Protein AF-A0A194RL54-F1 (afdb_monomer_lite)

pLDDT: mean 71.37, std 20.78, range [31.72, 96.5]

Foldseek 3Di:
DVVVVLVVLVVLLVVLVVVLVVLVVVLVVLVVVLVVLVVVCVVCVVPDPDDPCPVVSVVVNVVSVVVSVVSVVVSVVSVVVSVVSVVVSVVSVVVVVVVVVPDDDDPDPPDPDPPPPPDDDDDDDDDDDDDDDDDDDDDDD

Structure (mmCIF, N/CA/C/O backbone):
data_AF-A0A194RL54-F1
#
_entry.id   AF-A0A194RL54-F1
#
loop_
_atom_site.group_PDB
_atom_site.id
_atom_site.type_symbol
_atom_site.label_atom_id
_atom_site.label_alt_id
_atom_site.label_comp_id
_atom_site.label_asym_id
_atom_site.label_entity_id
_atom_site.label_seq_id
_atom_site.pdbx_PDB_ins_code
_atom_site.Cartn_x
_atom_site.Cartn_y
_atom_site.Cartn_z
_atom_site.occupancy
_atom_site.B_iso_or_equiv
_atom_site.auth_seq_id
_atom_site.auth_comp_id
_atom_site.auth_asym_id
_atom_site.auth_atom_id
_atom_site.pdbx_PDB_model_num
ATOM 1 N N . MET A 1 1 ? -2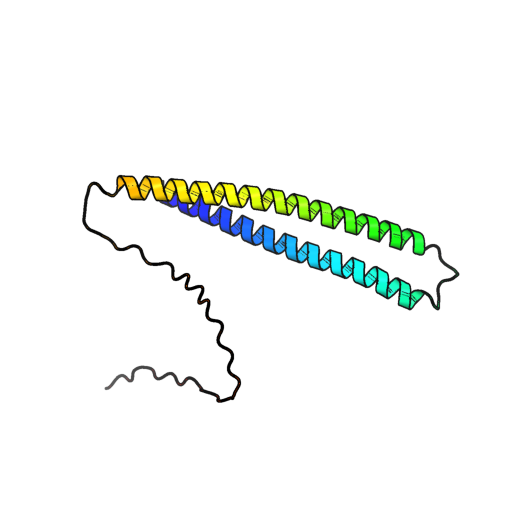3.279 6.653 22.881 1.00 61.22 1 MET A N 1
ATOM 2 C CA . MET A 1 1 ? -21.930 7.262 22.791 1.00 61.22 1 MET A CA 1
ATOM 3 C C . MET A 1 1 ? -20.816 6.211 22.744 1.00 61.22 1 MET A C 1
ATOM 5 O O . MET A 1 1 ? -20.161 6.121 21.719 1.00 61.22 1 MET A O 1
ATOM 9 N N . TYR A 1 2 ? -20.624 5.357 23.757 1.00 64.56 2 TYR A N 1
ATOM 10 C CA . TYR A 1 2 ? -19.477 4.421 23.804 1.00 64.56 2 TYR A CA 1
ATOM 11 C C . TYR A 1 2 ? -19.460 3.324 22.722 1.00 64.56 2 TYR A C 1
ATOM 13 O O . TYR A 1 2 ? -18.403 3.065 22.155 1.00 64.56 2 TYR A O 1
ATOM 21 N N . CYS A 1 3 ? -20.617 2.752 22.359 1.00 71.12 3 CYS A N 1
ATOM 22 C CA . CYS A 1 3 ? -20.711 1.812 21.229 1.00 71.12 3 CYS A CA 1
ATOM 23 C C . CYS A 1 3 ? -20.340 2.454 19.880 1.00 71.12 3 CYS A C 1
ATOM 25 O O . CYS A 1 3 ? -19.819 1.780 18.997 1.00 71.12 3 CYS A O 1
ATOM 27 N N . LEU A 1 4 ? -20.576 3.760 19.715 1.00 77.88 4 LEU A N 1
ATOM 28 C CA . LEU A 1 4 ? -20.187 4.485 18.500 1.00 77.88 4 LEU A CA 1
ATOM 29 C C . LEU A 1 4 ? -18.664 4.678 18.440 1.00 77.88 4 LEU A C 1
ATOM 31 O O . LEU A 1 4 ? -18.069 4.602 17.373 1.00 77.88 4 LEU A O 1
ATOM 35 N N . TYR A 1 5 ? -18.013 4.869 19.590 1.00 80.12 5 TYR A N 1
ATOM 36 C CA . TYR A 1 5 ? -16.562 5.042 19.655 1.00 80.12 5 TYR A CA 1
ATOM 37 C C . TYR A 1 5 ? -15.806 3.731 19.394 1.00 80.12 5 TYR A C 1
ATOM 39 O O . TYR A 1 5 ? -14.837 3.712 18.637 1.00 80.12 5 TYR A O 1
ATOM 47 N N . THR A 1 6 ? -16.270 2.610 19.955 1.00 80.94 6 THR A N 1
ATOM 48 C CA . THR A 1 6 ? -15.660 1.290 19.717 1.00 80.94 6 THR A CA 1
ATOM 49 C C . THR A 1 6 ? -15.832 0.821 18.274 1.00 80.94 6 THR A C 1
ATOM 51 O O . THR A 1 6 ? -14.879 0.311 17.684 1.00 80.94 6 THR A O 1
ATOM 54 N N . THR A 1 7 ? -17.006 1.042 17.678 1.00 85.69 7 THR A N 1
ATOM 55 C CA . THR A 1 7 ? -17.254 0.731 16.260 1.00 85.69 7 THR A CA 1
ATOM 56 C C . THR A 1 7 ? -16.409 1.599 15.328 1.00 85.69 7 THR A C 1
ATOM 58 O O . THR A 1 7 ? -15.836 1.073 14.371 1.00 85.69 7 THR A O 1
ATOM 61 N N . LEU A 1 8 ? -16.239 2.890 15.639 1.00 86.81 8 LEU A N 1
ATOM 62 C CA . LEU A 1 8 ? -15.358 3.788 14.889 1.00 86.81 8 LEU A CA 1
ATOM 63 C C . LEU A 1 8 ? -13.895 3.315 14.932 1.00 86.81 8 LEU A C 1
ATOM 65 O O . LEU A 1 8 ? -13.261 3.189 13.887 1.00 86.81 8 LEU A O 1
ATOM 69 N N . LEU A 1 9 ? -13.376 2.974 16.114 1.00 86.31 9 LEU A N 1
ATOM 70 C CA . LEU A 1 9 ? -12.014 2.447 16.284 1.00 86.31 9 LEU A CA 1
ATOM 71 C C . LEU A 1 9 ? -11.788 1.137 15.516 1.00 86.31 9 LEU A C 1
ATOM 73 O O . LEU A 1 9 ? -10.776 0.984 14.837 1.00 86.31 9 LEU A O 1
ATOM 77 N N . GLN A 1 10 ? -12.748 0.211 15.561 1.00 86.75 10 GLN A N 1
ATOM 78 C CA . GLN A 1 10 ? -12.679 -1.028 14.779 1.00 86.75 10 GLN A CA 1
ATOM 79 C C . GLN A 1 10 ? -12.752 -0.778 13.270 1.00 86.75 10 GLN A C 1
ATOM 81 O O . GLN A 1 10 ? -12.151 -1.513 12.487 1.00 86.75 10 GLN A O 1
ATOM 86 N N . SER A 1 11 ? -13.506 0.234 12.837 1.00 89.69 11 SER A N 1
ATOM 87 C CA . SER A 1 11 ? -13.548 0.621 11.426 1.00 89.69 11 SER A CA 1
ATOM 88 C C . SER A 1 11 ? -12.210 1.205 10.962 1.00 89.69 11 SER A C 1
ATOM 90 O O . SER A 1 11 ? -11.727 0.822 9.900 1.00 89.69 11 SER A O 1
ATOM 92 N N . ALA A 1 12 ? -11.569 2.034 11.794 1.00 88.50 12 ALA A N 1
ATOM 93 C CA . ALA A 1 12 ? -10.257 2.609 11.520 1.00 88.50 12 ALA A CA 1
ATOM 94 C C . ALA A 1 12 ? -9.163 1.533 11.444 1.00 88.50 12 ALA A C 1
ATOM 96 O O . ALA A 1 12 ? -8.335 1.577 10.540 1.00 88.50 12 ALA A O 1
ATOM 97 N N . LEU A 1 13 ? -9.201 0.531 12.331 1.00 89.06 13 LEU A N 1
ATOM 98 C CA . LEU A 1 13 ? -8.263 -0.595 12.294 1.00 89.06 13 LEU A CA 1
ATOM 99 C C . LEU A 1 13 ? -8.406 -1.407 10.997 1.00 89.06 13 LEU A C 1
ATOM 101 O O . LEU A 1 13 ? -7.430 -1.624 10.288 1.00 89.06 13 LEU A O 1
ATOM 105 N N . ARG A 1 14 ? -9.642 -1.757 10.615 1.00 91.81 14 ARG A N 1
ATOM 106 C CA . ARG A 1 14 ? -9.902 -2.459 9.346 1.00 91.81 14 ARG A CA 1
ATOM 107 C C . ARG A 1 14 ? -9.474 -1.653 8.120 1.00 91.81 14 ARG A C 1
ATOM 109 O O . ARG A 1 14 ? -9.039 -2.239 7.130 1.00 91.81 14 ARG A O 1
ATOM 116 N N . ALA A 1 15 ? -9.619 -0.329 8.169 1.00 91.38 15 ALA A N 1
ATOM 117 C CA . ALA A 1 15 ? -9.153 0.556 7.110 1.00 91.38 15 ALA A CA 1
ATOM 118 C C . ALA A 1 15 ? -7.619 0.557 7.014 1.00 91.38 15 ALA A C 1
ATOM 120 O O . ALA A 1 15 ? -7.098 0.435 5.908 1.00 91.38 15 ALA A O 1
ATOM 121 N N . ALA A 1 16 ? -6.912 0.615 8.148 1.00 87.44 16 ALA A N 1
ATOM 122 C CA . ALA A 1 16 ? -5.452 0.519 8.193 1.00 87.44 16 ALA A CA 1
ATOM 123 C C . ALA A 1 16 ? -4.949 -0.830 7.645 1.00 87.44 16 ALA A C 1
ATOM 125 O O . ALA A 1 16 ? -4.037 -0.857 6.821 1.00 87.44 16 ALA A O 1
ATOM 126 N N . ASP A 1 17 ? -5.607 -1.942 7.986 1.00 88.75 17 ASP A N 1
ATOM 127 C CA . ASP A 1 17 ? -5.271 -3.263 7.435 1.00 88.75 17 ASP A CA 1
ATOM 128 C C . ASP A 1 17 ? -5.479 -3.338 5.919 1.00 88.75 17 ASP A C 1
ATOM 130 O O . ASP A 1 17 ? -4.686 -3.934 5.185 1.00 88.75 17 ASP A O 1
ATOM 134 N N . ALA A 1 18 ? -6.579 -2.761 5.428 1.00 92.94 18 ALA A N 1
ATOM 135 C CA . ALA A 1 18 ? -6.869 -2.716 4.001 1.00 92.94 18 ALA A CA 1
ATOM 136 C C . ALA A 1 18 ? -5.845 -1.863 3.243 1.00 92.94 18 ALA A C 1
ATOM 138 O O . ALA A 1 18 ? -5.431 -2.241 2.148 1.00 92.94 18 ALA A O 1
ATOM 139 N N . ASP A 1 19 ? -5.422 -0.748 3.831 1.00 91.88 19 ASP A N 1
ATOM 140 C CA . ASP A 1 19 ? -4.370 0.106 3.290 1.00 91.88 19 ASP A CA 1
ATOM 141 C C . ASP A 1 19 ? -3.011 -0.613 3.267 1.00 91.88 19 ASP A C 1
ATOM 143 O O . ASP A 1 19 ? -2.339 -0.631 2.236 1.00 91.88 19 ASP A O 1
ATOM 147 N N . SER A 1 20 ? -2.658 -1.323 4.346 1.00 91.06 20 SER A N 1
ATOM 148 C CA . SER A 1 20 ? -1.439 -2.140 4.425 1.00 91.06 20 SER A CA 1
ATOM 149 C C . SER A 1 20 ? -1.391 -3.201 3.318 1.00 91.06 20 SER A C 1
ATOM 151 O O . SER A 1 20 ? -0.377 -3.330 2.627 1.00 91.06 20 SER A O 1
ATOM 153 N N . ARG A 1 21 ? -2.513 -3.891 3.051 1.00 94.44 21 ARG A N 1
ATOM 154 C CA . ARG A 1 21 ? -2.633 -4.828 1.916 1.00 94.44 21 ARG A CA 1
ATOM 155 C C . ARG A 1 21 ? -2.399 -4.143 0.567 1.00 94.44 21 ARG A C 1
ATOM 157 O O . ARG A 1 21 ? -1.571 -4.610 -0.207 1.00 94.44 21 ARG A O 1
ATOM 164 N N . ARG A 1 22 ? -3.044 -2.999 0.315 1.00 95.44 22 ARG A N 1
ATOM 165 C CA . ARG A 1 22 ? -2.871 -2.238 -0.940 1.00 95.44 22 ARG A CA 1
ATOM 166 C C . ARG A 1 22 ? -1.431 -1.774 -1.148 1.00 95.44 22 ARG A C 1
ATOM 168 O O . ARG A 1 22 ? -0.937 -1.785 -2.274 1.00 95.44 22 ARG A O 1
ATOM 175 N N . MET A 1 23 ? -0.753 -1.363 -0.078 1.00 95.31 23 MET A N 1
ATOM 176 C CA . MET A 1 23 ? 0.661 -0.999 -0.138 1.00 95.31 23 MET A CA 1
ATOM 177 C C . MET A 1 23 ? 1.538 -2.200 -0.498 1.00 95.31 23 MET A C 1
ATOM 179 O O . MET A 1 23 ? 2.441 -2.049 -1.319 1.00 95.31 23 MET A O 1
ATOM 183 N N . MET A 1 24 ? 1.259 -3.389 0.049 1.00 94.75 24 MET A N 1
ATOM 184 C CA . MET A 1 24 ? 1.975 -4.614 -0.329 1.00 94.75 24 MET A CA 1
ATOM 185 C C . MET A 1 24 ? 1.746 -4.995 -1.794 1.00 94.75 24 MET A C 1
ATOM 187 O O . MET A 1 24 ? 2.718 -5.274 -2.492 1.00 94.75 24 MET A O 1
ATOM 191 N N . ASP A 1 25 ? 0.508 -4.922 -2.287 1.00 96.19 25 ASP A N 1
ATOM 192 C CA . ASP A 1 25 ? 0.202 -5.196 -3.699 1.00 96.19 25 ASP A CA 1
ATOM 193 C C . ASP A 1 25 ? 0.954 -4.234 -4.631 1.00 96.19 25 ASP A C 1
ATOM 195 O O . ASP A 1 25 ? 1.503 -4.628 -5.663 1.00 96.19 25 ASP A O 1
ATOM 199 N N . ARG A 1 26 ? 1.037 -2.954 -4.243 1.00 95.81 26 ARG A N 1
ATOM 200 C CA . ARG A 1 26 ? 1.798 -1.946 -4.988 1.00 95.81 26 ARG A CA 1
ATOM 201 C C . ARG A 1 26 ? 3.300 -2.230 -4.970 1.00 95.81 26 ARG A C 1
ATOM 203 O O . ARG A 1 26 ? 3.938 -2.068 -6.006 1.00 95.81 26 ARG A O 1
ATOM 210 N N . ILE A 1 27 ? 3.858 -2.658 -3.835 1.00 94.88 27 ILE A N 1
ATOM 211 C CA . ILE A 1 27 ? 5.265 -3.080 -3.748 1.00 94.88 27 ILE A CA 1
ATOM 212 C C . ILE A 1 27 ? 5.515 -4.259 -4.692 1.00 94.88 27 ILE A C 1
ATOM 214 O O . ILE A 1 27 ? 6.431 -4.177 -5.504 1.00 94.88 27 ILE A O 1
ATOM 218 N N . ALA A 1 28 ? 4.678 -5.301 -4.644 1.00 95.12 28 ALA A N 1
ATOM 219 C CA . ALA A 1 28 ? 4.828 -6.485 -5.490 1.00 95.12 28 ALA A CA 1
ATOM 220 C C . ALA A 1 28 ? 4.807 -6.131 -6.985 1.00 95.12 28 ALA A C 1
ATOM 222 O O . ALA A 1 28 ? 5.623 -6.629 -7.757 1.00 95.12 28 ALA A O 1
ATOM 223 N N . LYS A 1 29 ? 3.924 -5.209 -7.388 1.00 95.88 29 LYS A N 1
ATOM 224 C CA . LYS A 1 29 ? 3.878 -4.711 -8.765 1.00 95.88 29 LYS A CA 1
ATOM 225 C C . LYS A 1 29 ? 5.173 -3.995 -9.171 1.00 95.88 29 LYS A C 1
ATOM 227 O O . LYS A 1 29 ? 5.727 -4.301 -10.218 1.00 95.88 29 LYS A O 1
ATOM 232 N N . LEU A 1 30 ? 5.676 -3.077 -8.344 1.00 92.69 30 LEU A N 1
ATOM 233 C CA . LEU A 1 30 ? 6.914 -2.340 -8.639 1.00 92.69 30 LEU A CA 1
ATOM 234 C C . LEU A 1 30 ? 8.151 -3.258 -8.649 1.00 92.69 30 LEU A C 1
ATOM 236 O O . LEU A 1 30 ? 9.100 -3.026 -9.399 1.00 92.69 30 LEU A O 1
ATOM 240 N N . GLU A 1 31 ? 8.154 -4.303 -7.820 1.00 92.31 31 GLU A N 1
ATOM 241 C CA . GLU A 1 31 ? 9.194 -5.335 -7.822 1.00 92.31 31 GLU A CA 1
ATOM 242 C C . GLU A 1 31 ? 9.161 -6.175 -9.109 1.00 92.31 31 GLU A C 1
ATOM 244 O O . GLU A 1 31 ? 10.225 -6.475 -9.663 1.00 92.31 31 GLU A O 1
ATOM 249 N N . GLU A 1 32 ? 7.969 -6.489 -9.627 1.00 92.94 32 GLU A N 1
ATOM 250 C CA . GLU A 1 32 ? 7.794 -7.151 -10.923 1.00 92.94 32 GLU A CA 1
ATOM 251 C C . GLU A 1 32 ? 8.218 -6.249 -12.090 1.00 92.94 32 GLU A C 1
ATOM 253 O O . GLU A 1 32 ? 8.973 -6.694 -12.952 1.00 92.94 32 GLU A O 1
ATOM 258 N N . ASP A 1 33 ? 7.855 -4.963 -12.077 1.00 89.19 33 ASP A N 1
ATOM 259 C CA . ASP A 1 33 ? 8.302 -3.991 -13.086 1.00 89.19 33 ASP A CA 1
ATOM 260 C C . ASP A 1 33 ? 9.847 -3.918 -13.133 1.00 89.19 33 ASP A C 1
ATOM 262 O O . ASP A 1 33 ? 10.458 -3.941 -14.205 1.00 89.19 33 ASP A O 1
ATOM 266 N N . MET A 1 34 ? 10.521 -3.954 -11.974 1.00 88.12 34 MET A N 1
ATOM 267 C CA . MET A 1 34 ? 11.989 -4.053 -11.903 1.00 88.12 34 MET A CA 1
ATOM 268 C C . MET A 1 34 ? 12.558 -5.385 -12.413 1.00 88.12 34 MET A C 1
ATOM 270 O O . MET A 1 34 ? 13.722 -5.450 -12.830 1.00 88.12 34 MET A O 1
ATOM 274 N N . ARG A 1 35 ? 11.802 -6.481 -12.321 1.00 87.62 35 ARG A N 1
ATOM 275 C CA . ARG A 1 35 ? 12.196 -7.771 -12.899 1.00 87.62 35 ARG A CA 1
ATOM 276 C C . ARG A 1 35 ? 12.088 -7.713 -14.420 1.00 87.62 35 ARG A C 1
ATOM 278 O O . ARG A 1 35 ? 13.031 -8.121 -15.092 1.00 87.62 35 ARG A O 1
ATOM 285 N N . LEU A 1 36 ? 11.003 -7.148 -14.943 1.00 85.50 36 LEU A N 1
ATOM 286 C CA . LEU A 1 36 ? 10.772 -6.977 -16.377 1.00 85.50 36 LEU A CA 1
ATOM 287 C C . LEU A 1 36 ? 11.819 -6.073 -17.027 1.00 85.50 36 LEU A C 1
ATOM 289 O O . LEU A 1 36 ? 12.300 -6.404 -18.104 1.00 85.50 36 LEU A O 1
ATOM 293 N N . LEU A 1 37 ? 12.257 -5.002 -16.357 1.00 82.31 37 LEU A N 1
ATOM 294 C CA . LEU A 1 37 ? 13.353 -4.166 -16.863 1.0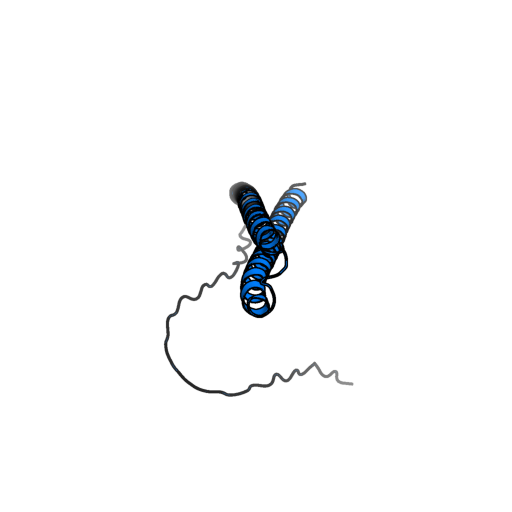0 82.31 37 LEU A CA 1
ATOM 295 C C . LEU A 1 37 ? 14.648 -4.965 -17.099 1.00 82.31 37 LEU A C 1
ATOM 297 O O . LEU A 1 37 ? 15.319 -4.738 -18.100 1.00 82.31 37 LEU A O 1
ATOM 301 N N . ARG A 1 38 ? 14.966 -5.945 -16.239 1.00 76.75 38 ARG A N 1
ATOM 302 C CA . ARG A 1 38 ? 16.129 -6.842 -16.417 1.00 76.75 38 ARG A CA 1
ATOM 303 C C . ARG A 1 38 ? 15.932 -7.865 -17.539 1.00 76.75 38 ARG A C 1
ATOM 305 O O . ARG A 1 38 ? 16.879 -8.194 -18.248 1.00 76.75 38 ARG A O 1
ATOM 312 N N . VAL A 1 39 ? 14.716 -8.393 -17.685 1.00 68.44 39 VAL A N 1
ATOM 313 C CA . VAL A 1 39 ? 14.386 -9.349 -18.758 1.00 68.44 39 VAL A CA 1
ATOM 314 C C . VAL A 1 39 ? 14.446 -8.650 -20.116 1.00 68.44 39 VAL A C 1
ATOM 316 O O . VAL A 1 39 ? 15.131 -9.122 -21.016 1.00 68.44 39 VAL A O 1
ATOM 319 N N . ASN A 1 40 ? 13.852 -7.461 -20.223 1.00 65.38 40 ASN A N 1
ATOM 320 C CA . ASN A 1 40 ? 13.880 -6.657 -21.440 1.00 65.38 40 ASN A CA 1
ATOM 321 C C . ASN A 1 40 ? 15.309 -6.219 -21.801 1.00 65.38 40 ASN A C 1
ATOM 323 O O . ASN A 1 40 ? 15.649 -6.178 -22.978 1.00 65.38 40 ASN A O 1
ATOM 327 N N . GLU A 1 41 ? 16.182 -5.938 -20.827 1.00 61.56 41 GLU A N 1
ATOM 328 C CA . GLU A 1 41 ? 17.612 -5.690 -21.082 1.00 61.56 41 GLU A CA 1
ATOM 329 C C . GLU A 1 41 ? 18.284 -6.886 -21.780 1.00 61.56 41 GLU A C 1
ATOM 331 O O . GLU A 1 41 ? 19.063 -6.699 -22.714 1.00 61.56 41 GLU A O 1
ATOM 336 N N . SER A 1 42 ? 17.908 -8.109 -21.394 1.00 57.38 42 SER A N 1
ATOM 337 C CA . SER A 1 42 ? 18.431 -9.351 -21.974 1.00 57.38 42 SER A CA 1
ATOM 338 C C . SER A 1 42 ? 17.894 -9.585 -23.392 1.00 57.38 42 SER A C 1
ATOM 340 O O . SER A 1 42 ? 18.683 -9.831 -24.300 1.00 57.38 42 SER A O 1
ATOM 342 N N . ASP A 1 43 ? 16.590 -9.405 -23.621 1.00 56.22 43 ASP A N 1
ATOM 343 C CA . ASP A 1 43 ? 15.960 -9.623 -24.936 1.00 56.22 43 ASP A CA 1
ATOM 344 C C . ASP A 1 43 ? 16.333 -8.548 -25.971 1.00 56.22 43 ASP A C 1
ATOM 346 O O . ASP A 1 43 ? 16.331 -8.797 -27.176 1.00 56.22 43 ASP A O 1
ATOM 350 N N . THR A 1 44 ? 16.685 -7.337 -25.522 1.00 54.16 44 THR A N 1
ATOM 351 C CA . THR A 1 44 ? 17.066 -6.247 -26.433 1.00 54.16 44 THR A CA 1
ATOM 352 C C . THR A 1 44 ? 18.573 -6.162 -26.698 1.00 54.16 44 THR A C 1
ATOM 354 O O . THR A 1 44 ? 18.993 -5.403 -27.576 1.00 54.16 44 THR A O 1
ATOM 357 N N . SER A 1 45 ? 19.385 -6.946 -25.981 1.00 51.62 45 SER A N 1
ATOM 358 C CA . SER A 1 45 ? 20.850 -6.941 -26.091 1.00 51.62 45 SER A CA 1
ATOM 359 C C . SER A 1 45 ? 21.378 -7.453 -27.439 1.00 51.62 45 SER A C 1
ATOM 361 O O . SER A 1 45 ? 22.437 -7.005 -27.874 1.00 51.62 45 SER A O 1
ATOM 363 N N . GLU A 1 46 ? 20.613 -8.272 -28.173 1.00 51.56 46 GLU A N 1
ATOM 364 C CA . GLU A 1 46 ? 20.990 -8.701 -29.531 1.00 51.56 46 GLU A CA 1
ATOM 365 C C . GLU A 1 46 ? 20.746 -7.625 -30.613 1.00 51.56 46 GLU A C 1
ATOM 367 O O . GLU A 1 46 ? 21.355 -7.683 -31.677 1.00 51.56 46 GLU A O 1
ATOM 372 N N . ASN A 1 47 ? 19.933 -6.590 -30.341 1.00 51.25 47 ASN A N 1
ATOM 373 C CA . ASN A 1 47 ? 19.482 -5.617 -31.355 1.00 51.25 47 ASN A CA 1
ATOM 374 C C . ASN A 1 47 ? 19.836 -4.136 -31.071 1.00 51.25 47 ASN A C 1
ATOM 376 O O . ASN A 1 47 ? 19.421 -3.260 -31.831 1.00 51.25 47 ASN A O 1
ATOM 380 N N . ARG A 1 48 ? 20.566 -3.800 -29.993 1.00 49.34 48 ARG A N 1
ATOM 381 C CA . ARG A 1 48 ? 20.700 -2.402 -29.507 1.00 49.34 48 ARG A CA 1
ATOM 382 C C . ARG A 1 48 ? 22.119 -1.926 -29.178 1.00 49.34 48 ARG A C 1
ATOM 384 O O . ARG A 1 48 ? 22.334 -1.255 -28.175 1.00 49.34 48 ARG A O 1
ATOM 391 N N . ILE A 1 49 ? 23.087 -2.115 -30.069 1.00 51.47 49 ILE A N 1
ATOM 392 C CA . ILE A 1 49 ? 24.335 -1.323 -29.967 1.00 51.47 49 ILE A CA 1
ATOM 393 C C . ILE A 1 49 ? 24.087 0.161 -30.362 1.00 51.47 49 ILE A C 1
ATOM 395 O O . ILE A 1 49 ? 24.968 1.002 -30.237 1.00 51.47 49 ILE A O 1
ATOM 399 N N . THR A 1 50 ? 22.876 0.535 -30.806 1.00 50.16 50 THR A N 1
ATOM 400 C CA . THR A 1 50 ? 22.647 1.808 -31.522 1.00 50.16 50 THR A CA 1
ATOM 401 C C . THR A 1 50 ? 21.744 2.847 -30.844 1.00 50.16 50 THR A C 1
ATOM 403 O O . THR A 1 50 ? 21.479 3.862 -31.474 1.00 50.16 50 THR A O 1
ATOM 406 N N . ASN A 1 51 ? 21.252 2.681 -29.610 1.00 46.62 51 ASN A N 1
ATOM 407 C CA . ASN A 1 51 ? 20.365 3.707 -29.029 1.00 46.62 51 ASN A CA 1
ATOM 408 C C . ASN A 1 51 ? 20.579 3.918 -27.528 1.00 46.62 51 ASN A C 1
ATOM 410 O O . ASN A 1 51 ? 20.626 2.948 -26.777 1.00 46.62 51 ASN A O 1
ATOM 414 N N . GLY A 1 52 ? 20.649 5.188 -27.103 1.00 53.53 52 GLY A N 1
ATOM 415 C CA . GLY A 1 52 ? 20.864 5.685 -25.730 1.00 53.53 52 GLY A CA 1
ATOM 416 C C . GLY A 1 52 ? 19.756 5.359 -24.717 1.00 53.53 52 GLY A C 1
ATOM 417 O O . GLY A 1 52 ? 19.339 6.211 -23.947 1.00 53.53 52 GLY A O 1
ATOM 418 N N . ASN A 1 53 ? 19.266 4.120 -24.726 1.00 58.00 53 ASN A N 1
ATOM 419 C CA . ASN A 1 53 ? 18.174 3.605 -23.903 1.00 58.00 53 ASN A CA 1
ATOM 420 C C . ASN A 1 53 ? 18.672 2.920 -22.611 1.00 58.00 53 ASN A C 1
ATOM 422 O O . ASN A 1 53 ? 17.862 2.497 -21.791 1.00 58.00 53 ASN A O 1
ATOM 426 N N . ILE A 1 54 ? 19.988 2.748 -22.447 1.00 61.16 54 ILE A N 1
ATOM 427 C CA . ILE A 1 54 ? 20.590 2.080 -21.279 1.00 61.16 54 ILE A CA 1
ATOM 428 C C . ILE A 1 54 ? 20.539 2.996 -20.048 1.00 61.16 54 ILE A C 1
ATOM 430 O O . ILE A 1 54 ? 20.125 2.559 -18.976 1.00 61.16 54 ILE A O 1
ATOM 434 N N . GLU A 1 55 ? 20.869 4.281 -20.213 1.00 60.62 55 GLU A N 1
ATOM 435 C CA . GLU A 1 55 ? 20.804 5.272 -19.126 1.00 60.62 55 GLU A CA 1
ATOM 436 C C . GLU A 1 55 ? 19.365 5.488 -18.625 1.00 60.62 55 GLU A C 1
ATOM 438 O O . GLU A 1 55 ? 19.140 5.692 -17.430 1.00 60.62 55 GLU A O 1
ATOM 443 N N . ASP A 1 56 ? 18.378 5.369 -19.517 1.00 77.12 56 ASP A N 1
ATOM 444 C CA . ASP A 1 56 ? 16.953 5.469 -19.183 1.00 77.12 56 ASP A CA 1
ATOM 445 C C . ASP A 1 56 ? 16.487 4.291 -18.308 1.00 77.12 56 ASP A C 1
ATOM 447 O O . ASP A 1 56 ? 15.828 4.482 -17.285 1.00 77.12 56 ASP A O 1
ATOM 451 N N . ALA A 1 57 ? 16.924 3.067 -18.625 1.00 79.25 57 ALA A N 1
ATOM 452 C CA . ALA A 1 57 ? 16.592 1.878 -17.841 1.00 79.25 57 ALA A CA 1
ATOM 453 C C . ALA A 1 57 ? 17.215 1.905 -16.433 1.00 79.25 57 ALA A C 1
ATOM 455 O O . ALA A 1 57 ? 16.567 1.516 -15.456 1.00 79.25 57 ALA A O 1
ATOM 456 N N . GLU A 1 58 ? 18.456 2.381 -16.297 1.00 82.56 58 GLU A N 1
ATOM 457 C CA . GLU A 1 58 ? 19.110 2.514 -14.991 1.00 82.56 58 GLU A CA 1
ATOM 458 C C . GLU A 1 58 ? 18.471 3.623 -14.141 1.00 82.56 58 GLU A C 1
ATOM 460 O O . GLU A 1 58 ? 18.231 3.431 -12.942 1.00 82.56 58 GLU A O 1
ATOM 465 N N . THR A 1 59 ? 18.120 4.746 -14.772 1.00 87.56 59 THR A N 1
ATOM 466 C CA . THR A 1 59 ? 17.401 5.853 -14.128 1.00 87.56 59 THR A CA 1
ATOM 467 C C . THR A 1 59 ? 16.027 5.403 -13.637 1.00 87.56 59 THR A C 1
ATOM 469 O O . THR A 1 59 ? 15.674 5.642 -12.476 1.00 87.56 59 THR A O 1
ATOM 472 N N . GLU A 1 60 ? 15.277 4.677 -14.466 1.00 87.50 60 GLU A N 1
ATOM 473 C CA . GLU A 1 60 ? 13.975 4.130 -14.089 1.00 87.50 60 GLU A CA 1
ATOM 474 C C . GLU A 1 60 ? 14.107 3.082 -12.975 1.00 87.50 60 GLU A C 1
ATOM 476 O O . GLU A 1 60 ? 13.353 3.105 -12.000 1.00 87.50 60 GLU A O 1
ATOM 481 N N . ARG A 1 61 ? 15.136 2.224 -13.017 1.00 88.19 61 ARG A N 1
ATOM 482 C CA . ARG A 1 61 ? 15.420 1.275 -11.929 1.00 88.19 61 ARG A CA 1
ATOM 483 C C . ARG A 1 61 ? 15.696 1.994 -10.609 1.00 88.19 61 ARG A C 1
ATOM 485 O O . ARG A 1 61 ? 15.237 1.550 -9.553 1.00 88.19 61 ARG A O 1
ATOM 492 N N . LEU A 1 62 ? 16.449 3.094 -10.637 1.00 90.38 62 LEU A N 1
ATOM 493 C CA . LEU A 1 62 ? 16.714 3.904 -9.448 1.00 90.38 62 LEU A CA 1
ATOM 494 C C . LEU A 1 62 ? 15.428 4.565 -8.927 1.00 90.38 62 LEU A C 1
ATOM 496 O O . LEU A 1 62 ? 15.188 4.566 -7.714 1.00 90.38 62 LEU A O 1
ATOM 500 N N . ARG A 1 63 ? 14.576 5.068 -9.828 1.00 93.69 63 ARG A N 1
ATOM 501 C CA . ARG A 1 63 ? 13.266 5.644 -9.494 1.00 93.69 63 ARG A CA 1
ATOM 502 C C . ARG A 1 63 ? 12.358 4.616 -8.814 1.00 93.69 63 ARG A C 1
ATOM 504 O O . ARG A 1 63 ? 11.828 4.905 -7.740 1.00 93.69 63 ARG A O 1
ATOM 511 N N . LEU A 1 64 ? 12.244 3.411 -9.377 1.00 92.38 64 LEU A N 1
ATOM 512 C CA . LEU A 1 64 ? 11.439 2.315 -8.827 1.00 92.38 64 LEU A CA 1
ATOM 513 C C . LEU A 1 64 ? 11.930 1.882 -7.440 1.00 92.38 64 LEU A C 1
ATOM 515 O O . LEU A 1 64 ? 11.123 1.724 -6.524 1.00 92.38 64 LEU A O 1
ATOM 519 N N . ARG A 1 65 ? 13.251 1.780 -7.229 1.00 94.12 65 ARG A N 1
ATOM 520 C CA . ARG A 1 65 ? 13.825 1.504 -5.896 1.00 94.12 65 ARG A CA 1
ATOM 521 C C . ARG A 1 65 ? 13.432 2.558 -4.866 1.00 94.12 65 ARG A C 1
ATOM 523 O O . ARG A 1 65 ? 13.060 2.212 -3.746 1.00 94.12 65 ARG A O 1
ATOM 530 N N . LYS A 1 66 ? 13.507 3.838 -5.240 1.00 95.75 66 LYS A N 1
ATOM 531 C CA . LYS A 1 66 ? 13.112 4.948 -4.365 1.00 95.75 66 LYS A CA 1
ATOM 532 C C . LYS A 1 66 ? 11.618 4.900 -4.042 1.00 95.75 66 LYS A C 1
ATOM 534 O O . LYS A 1 66 ? 11.232 5.157 -2.906 1.00 95.75 66 LYS A O 1
ATOM 539 N N . GLU A 1 67 ? 10.781 4.565 -5.020 1.00 93.88 67 GLU A N 1
ATOM 540 C CA . GLU A 1 67 ? 9.338 4.438 -4.822 1.00 93.88 67 GLU A CA 1
ATOM 541 C C . GLU A 1 67 ? 8.986 3.285 -3.871 1.00 93.88 67 GLU A C 1
ATOM 543 O O . GLU A 1 67 ? 8.227 3.497 -2.925 1.00 93.88 67 GLU A O 1
ATOM 548 N N . ILE A 1 68 ? 9.599 2.108 -4.047 1.00 95.19 68 ILE A N 1
ATOM 549 C CA . ILE A 1 68 ? 9.438 0.965 -3.134 1.00 95.19 68 ILE A CA 1
ATOM 550 C C . ILE A 1 68 ? 9.828 1.356 -1.705 1.00 95.19 68 ILE A C 1
ATOM 552 O O . ILE A 1 68 ? 9.081 1.085 -0.767 1.00 95.19 68 ILE A O 1
ATOM 556 N N . GLU A 1 69 ? 10.968 2.027 -1.528 1.00 96.50 69 GLU A N 1
ATOM 557 C CA . GLU A 1 69 ? 11.431 2.460 -0.207 1.00 96.50 69 GLU A CA 1
ATOM 558 C C . GLU A 1 69 ? 10.460 3.451 0.451 1.00 96.50 69 GLU A C 1
ATOM 560 O O . GLU A 1 69 ? 10.142 3.335 1.635 1.00 96.50 69 GLU A O 1
ATOM 565 N N . ASN A 1 70 ? 9.922 4.396 -0.320 1.00 96.44 70 ASN A N 1
ATOM 566 C CA . ASN A 1 70 ? 8.922 5.333 0.184 1.00 96.44 70 ASN A CA 1
ATOM 567 C C . ASN A 1 70 ? 7.639 4.617 0.624 1.00 96.44 70 ASN A C 1
ATOM 569 O O . ASN A 1 70 ? 7.093 4.943 1.679 1.00 96.44 70 ASN A O 1
ATOM 573 N N . ILE A 1 71 ? 7.172 3.628 -0.144 1.00 94.50 71 ILE A N 1
ATOM 574 C CA . ILE A 1 71 ? 5.984 2.846 0.221 1.00 94.50 71 ILE A CA 1
ATOM 575 C C . ILE A 1 71 ? 6.268 1.987 1.457 1.00 94.50 71 ILE A C 1
ATOM 577 O O . ILE A 1 71 ? 5.414 1.897 2.332 1.00 94.50 71 ILE A O 1
ATOM 581 N N . ARG A 1 72 ? 7.471 1.414 1.596 1.00 95.44 72 ARG A N 1
ATOM 582 C CA . ARG A 1 72 ? 7.869 0.670 2.804 1.00 95.44 72 ARG A CA 1
ATOM 583 C C . ARG A 1 72 ? 7.852 1.552 4.051 1.00 95.44 72 ARG A C 1
ATOM 585 O O . ARG A 1 72 ? 7.303 1.140 5.069 1.00 95.44 72 ARG A O 1
ATOM 592 N N . LYS A 1 73 ? 8.364 2.783 3.960 1.00 95.88 73 LYS A N 1
ATOM 593 C CA . LYS A 1 73 ? 8.291 3.765 5.056 1.00 95.88 73 LYS A CA 1
ATOM 594 C C . LYS A 1 73 ? 6.853 4.157 5.389 1.00 95.88 73 LYS A C 1
ATOM 596 O O . LYS A 1 73 ? 6.490 4.210 6.562 1.00 95.88 73 LYS A O 1
ATOM 601 N N . ALA A 1 74 ? 6.025 4.397 4.372 1.00 93.25 74 ALA A N 1
ATOM 602 C CA . ALA A 1 74 ? 4.607 4.694 4.565 1.00 93.25 74 ALA A CA 1
ATOM 603 C C . ALA A 1 74 ? 3.872 3.522 5.236 1.00 93.25 74 ALA A C 1
ATOM 605 O O . ALA A 1 74 ? 3.121 3.733 6.186 1.00 93.25 74 ALA A O 1
ATOM 606 N N . LYS A 1 75 ? 4.161 2.285 4.814 1.00 93.88 75 LYS A N 1
ATOM 607 C CA . LYS A 1 75 ? 3.622 1.069 5.425 1.00 93.88 75 LYS A CA 1
ATOM 608 C C . LYS A 1 75 ? 4.034 0.950 6.887 1.00 93.88 75 LYS A C 1
ATOM 610 O O . LYS A 1 75 ? 3.167 0.748 7.725 1.00 93.88 75 LYS A O 1
ATOM 615 N N . GLN A 1 76 ? 5.316 1.129 7.204 1.00 94.25 76 GLN A N 1
ATOM 616 C CA . GLN A 1 76 ? 5.795 1.097 8.587 1.00 94.25 76 GLN A CA 1
ATOM 617 C C . GLN A 1 76 ? 5.050 2.117 9.459 1.00 94.25 76 GLN A C 1
ATOM 619 O O . GLN A 1 76 ? 4.578 1.777 10.541 1.00 94.25 76 GLN A O 1
ATOM 624 N N . SER A 1 77 ? 4.891 3.351 8.973 1.00 92.94 77 SER A N 1
ATOM 625 C CA . SER A 1 77 ? 4.117 4.370 9.684 1.00 92.94 77 SER A CA 1
ATOM 626 C C . SER A 1 77 ? 2.653 3.952 9.864 1.00 92.94 77 SER A C 1
ATOM 628 O O . SER A 1 77 ? 2.111 4.108 10.955 1.00 92.94 77 SER A O 1
ATOM 630 N N . SER A 1 78 ? 2.017 3.375 8.843 1.00 91.44 78 SER A N 1
ATOM 631 C CA . SER A 1 78 ? 0.642 2.866 8.936 1.00 91.44 78 SER A CA 1
ATOM 632 C C . SER A 1 78 ? 0.513 1.731 9.963 1.00 91.44 78 SER A C 1
ATOM 634 O O . SER A 1 78 ? -0.382 1.764 10.809 1.00 91.44 78 SER A O 1
ATOM 636 N N . ASP A 1 79 ? 1.462 0.791 9.988 1.00 91.69 79 ASP A N 1
ATOM 637 C CA . ASP A 1 79 ? 1.495 -0.317 10.950 1.00 91.69 79 ASP A CA 1
ATOM 638 C C . ASP A 1 79 ? 1.677 0.197 12.400 1.00 91.69 79 ASP A C 1
ATOM 640 O O . ASP A 1 79 ? 1.019 -0.277 13.329 1.00 91.69 79 ASP A O 1
ATOM 644 N N . GLU A 1 80 ? 2.502 1.229 12.621 1.00 93.31 80 GLU A N 1
ATOM 645 C CA . GLU A 1 80 ? 2.629 1.885 13.933 1.00 93.31 80 GLU A CA 1
ATOM 646 C C . GLU A 1 80 ? 1.319 2.546 14.387 1.00 93.31 80 GLU A C 1
ATOM 648 O O . GLU A 1 80 ? 0.993 2.563 15.581 1.00 93.31 80 GLU A O 1
ATOM 653 N N . HIS A 1 81 ? 0.565 3.116 13.446 1.00 91.81 81 HIS A N 1
ATOM 654 C CA . HIS A 1 81 ? -0.738 3.714 13.723 1.00 91.81 81 HIS A CA 1
ATOM 655 C C . HIS A 1 81 ? -1.776 2.635 14.048 1.00 91.81 81 HIS A C 1
ATOM 657 O O . HIS A 1 81 ? -2.513 2.789 15.026 1.00 91.81 81 HIS A O 1
ATOM 663 N N . ALA A 1 82 ? -1.787 1.526 13.305 1.00 91.00 82 ALA A N 1
ATOM 664 C CA . ALA A 1 82 ? -2.630 0.367 13.586 1.00 91.00 82 ALA A CA 1
ATOM 665 C C . ALA A 1 82 ? -2.368 -0.181 14.999 1.00 91.00 82 ALA A C 1
ATOM 667 O O . ALA A 1 82 ? -3.300 -0.297 15.794 1.00 91.00 82 ALA A O 1
ATOM 668 N N . LEU A 1 83 ? -1.099 -0.366 15.382 1.00 92.25 83 LEU A N 1
ATOM 669 C CA . LEU A 1 83 ? -0.723 -0.837 16.720 1.00 92.25 83 LEU A CA 1
ATOM 670 C C . LEU A 1 83 ? -1.220 0.095 17.842 1.00 92.25 83 LEU A C 1
ATOM 672 O O . LEU A 1 83 ? -1.643 -0.356 18.911 1.00 92.25 83 LEU A O 1
ATOM 676 N N . LYS A 1 84 ? -1.183 1.417 17.629 1.00 93.50 84 LYS A N 1
ATOM 677 C CA . LYS A 1 84 ? -1.741 2.388 18.588 1.00 93.50 84 LYS A CA 1
ATOM 678 C C . LYS A 1 84 ? -3.257 2.229 18.718 1.00 93.50 84 LYS A C 1
ATOM 680 O O . LYS A 1 84 ? -3.768 2.255 19.839 1.00 93.50 84 LYS A O 1
ATOM 685 N N . LEU A 1 85 ? -3.966 2.041 17.604 1.00 90.50 85 LEU A N 1
ATOM 686 C CA . LEU A 1 85 ? -5.412 1.806 17.602 1.00 90.50 85 LEU A CA 1
ATOM 687 C C . LEU A 1 85 ? -5.769 0.501 18.324 1.00 90.50 85 LEU A C 1
ATOM 689 O O . LEU A 1 85 ? -6.676 0.503 19.154 1.00 90.50 85 LEU A O 1
ATOM 693 N N . GLU A 1 86 ? -5.025 -0.581 18.094 1.00 89.69 86 GLU A N 1
ATOM 694 C CA . GLU A 1 86 ? -5.212 -1.856 18.799 1.00 89.69 86 GLU A CA 1
ATOM 695 C C . GLU A 1 86 ? -5.067 -1.702 20.314 1.00 89.69 86 GLU A C 1
ATOM 697 O O . GLU A 1 86 ? -5.928 -2.143 21.078 1.00 89.69 86 GLU A O 1
ATOM 702 N N . ARG A 1 87 ? -4.017 -1.006 20.769 1.00 91.38 87 ARG A N 1
ATOM 703 C CA . ARG A 1 87 ? -3.819 -0.725 22.200 1.00 91.38 87 ARG A CA 1
ATOM 704 C C . ARG A 1 87 ? -4.994 0.048 22.792 1.00 91.38 87 ARG A C 1
ATOM 706 O O . ARG A 1 87 ? -5.425 -0.275 23.897 1.00 91.38 87 ARG A O 1
ATOM 713 N N . LEU A 1 88 ? -5.532 1.035 22.074 1.00 89.75 88 LEU A N 1
ATOM 714 C CA . LEU A 1 88 ? -6.709 1.789 22.517 1.00 89.75 88 LEU A CA 1
ATOM 715 C C . LEU A 1 88 ? -7.955 0.901 22.608 1.00 89.75 88 LEU A C 1
ATOM 717 O O . LEU A 1 88 ? -8.685 0.981 23.596 1.00 89.75 88 LEU A O 1
ATOM 721 N N . VAL A 1 89 ? -8.178 0.021 21.628 1.00 86.31 89 VAL A N 1
ATOM 722 C CA . VAL A 1 89 ? -9.280 -0.953 21.659 1.00 86.31 89 VAL A CA 1
ATOM 723 C C . VAL A 1 89 ? -9.163 -1.858 22.888 1.00 86.31 89 VAL A C 1
ATOM 725 O O . VAL A 1 89 ? -10.142 -2.024 23.618 1.00 86.31 89 VAL A O 1
ATOM 728 N N . THR A 1 90 ? -7.972 -2.390 23.165 1.00 86.62 90 THR A N 1
ATOM 729 C CA . THR A 1 90 ? -7.717 -3.244 24.334 1.00 86.62 90 THR A CA 1
ATOM 730 C C . THR A 1 90 ? -7.917 -2.493 25.648 1.00 86.62 90 THR A C 1
ATOM 732 O O . THR A 1 90 ? -8.582 -3.005 26.548 1.00 86.62 90 THR A O 1
ATOM 735 N N . GLN A 1 91 ? -7.413 -1.259 25.764 1.00 86.75 91 GLN A N 1
ATOM 736 C CA . GLN A 1 91 ? -7.598 -0.436 26.963 1.00 86.75 91 GLN A CA 1
ATOM 737 C C . GLN A 1 91 ? -9.075 -0.132 27.233 1.00 86.75 91 GLN A C 1
ATOM 739 O O . GLN A 1 91 ? -9.515 -0.220 28.378 1.00 86.75 91 GLN A O 1
ATOM 744 N N . LEU A 1 92 ? -9.855 0.200 26.201 1.00 85.69 92 LEU A N 1
ATOM 745 C CA . LEU A 1 92 ? -11.290 0.453 26.349 1.00 85.69 92 LEU A CA 1
ATOM 746 C C . LEU A 1 92 ? -12.046 -0.802 26.778 1.00 85.69 92 LEU A C 1
ATOM 748 O O . LEU A 1 92 ? -12.875 -0.723 27.682 1.00 85.69 92 LEU A O 1
ATOM 752 N N . ARG A 1 93 ? -11.732 -1.954 26.171 1.00 81.50 93 ARG A N 1
ATOM 753 C CA . ARG A 1 93 ? -12.310 -3.245 26.568 1.00 81.50 93 ARG A CA 1
ATOM 754 C C . ARG A 1 93 ? -11.989 -3.542 28.029 1.00 81.50 93 ARG A C 1
ATOM 756 O O . ARG A 1 93 ? -12.908 -3.726 28.811 1.00 81.50 93 ARG A O 1
ATOM 763 N N . SER A 1 94 ? -10.716 -3.476 28.416 1.00 81.19 94 SER A N 1
ATOM 764 C CA . SER A 1 94 ? -10.252 -3.735 29.785 1.00 81.19 94 SER A CA 1
ATOM 765 C C . SER A 1 94 ? -10.919 -2.826 30.829 1.00 81.19 94 SER A C 1
ATOM 767 O O . SER A 1 94 ? -11.430 -3.319 31.835 1.00 81.19 94 SER A O 1
ATOM 769 N N . LYS A 1 95 ? -11.001 -1.509 30.573 1.00 78.25 95 LYS A N 1
ATOM 770 C CA . LYS A 1 95 ? -11.686 -0.561 31.473 1.00 78.25 95 LYS A CA 1
ATOM 771 C C . LYS A 1 95 ? -13.173 -0.869 31.638 1.00 78.25 95 LYS A C 1
ATOM 773 O O . LYS A 1 95 ? -13.722 -0.600 32.706 1.00 78.25 95 LYS A O 1
ATOM 778 N N . PHE A 1 96 ? -13.809 -1.418 30.606 1.00 68.06 96 PHE A N 1
ATOM 779 C CA . PHE A 1 96 ? -15.229 -1.746 30.630 1.00 68.06 96 PHE A CA 1
ATOM 780 C C . PHE A 1 96 ? -15.502 -3.096 31.302 1.00 68.06 96 PHE A C 1
ATOM 782 O O . PHE A 1 96 ? -16.398 -3.182 32.136 1.00 68.06 96 PHE A O 1
ATOM 789 N N . THR A 1 97 ? -14.686 -4.120 31.040 1.00 61.41 97 THR A N 1
ATOM 790 C CA . THR A 1 97 ? -14.805 -5.416 31.724 1.00 61.41 97 THR A CA 1
ATOM 791 C C . THR A 1 97 ? -14.555 -5.281 33.230 1.00 61.41 97 THR A C 1
ATOM 793 O O . THR A 1 97 ? -15.223 -5.942 34.011 1.00 61.41 97 THR A O 1
ATOM 796 N N . GLY A 1 98 ? -13.664 -4.373 33.655 1.00 54.12 98 GLY A N 1
ATOM 797 C CA . GLY A 1 98 ? -13.397 -4.109 35.076 1.00 54.12 98 GLY A CA 1
ATOM 798 C C . GLY A 1 98 ? -14.476 -3.307 35.824 1.00 54.12 98 GLY A C 1
ATOM 799 O O . GLY A 1 98 ? -14.538 -3.391 37.045 1.00 54.12 98 GLY A O 1
ATOM 800 N N . HIS A 1 99 ? -15.334 -2.548 35.128 1.00 51.91 99 HIS A N 1
ATOM 801 C CA . HIS A 1 99 ? -16.452 -1.809 35.747 1.00 51.91 99 HIS A CA 1
ATOM 802 C C . HIS A 1 99 ? -17.767 -2.600 35.772 1.00 51.91 99 HIS A C 1
ATOM 804 O O . HIS A 1 99 ? -18.673 -2.244 36.519 1.00 51.91 99 HIS A O 1
ATOM 810 N N . GLN A 1 100 ? -17.883 -3.665 34.975 1.00 49.28 100 GLN A N 1
ATOM 811 C CA . GLN A 1 100 ? -19.077 -4.518 34.929 1.00 49.28 100 GLN A CA 1
ATOM 812 C C . GLN A 1 100 ? -19.091 -5.577 36.050 1.00 49.28 100 GLN A C 1
ATOM 814 O O . GLN A 1 100 ? -20.132 -6.164 36.320 1.00 49.28 100 GLN A O 1
ATOM 819 N N . SER A 1 101 ? -17.972 -5.795 36.752 1.00 47.81 101 SER A N 1
ATOM 820 C CA . SER A 1 101 ? -17.845 -6.825 37.796 1.00 47.81 101 SER A CA 1
ATOM 821 C C . SER A 1 101 ? -18.554 -6.511 39.122 1.00 47.81 101 SER A C 1
ATOM 823 O O . SER A 1 101 ? -18.441 -7.301 40.056 1.00 47.81 101 SER A O 1
ATOM 825 N N . THR A 1 102 ? -19.258 -5.380 39.253 1.00 49.19 102 THR A N 1
ATOM 826 C CA . THR A 1 102 ? -19.966 -5.028 40.499 1.00 49.19 102 THR A CA 1
ATOM 827 C C . THR A 1 102 ? -21.472 -5.261 40.467 1.00 49.19 102 THR A C 1
ATOM 829 O O . THR A 1 102 ? -22.069 -5.189 41.533 1.00 49.19 102 THR A O 1
ATOM 832 N N . ASN A 1 103 ? -22.104 -5.588 39.329 1.00 44.28 103 ASN A N 1
ATOM 833 C CA . ASN A 1 103 ? -23.552 -5.845 39.287 1.00 44.28 103 ASN A CA 1
ATOM 834 C C . ASN A 1 103 ? -23.969 -6.825 38.168 1.00 44.28 103 ASN A C 1
ATOM 836 O O . ASN A 1 103 ? -24.138 -6.417 37.022 1.00 44.28 103 ASN A O 1
ATOM 840 N N . GLY A 1 104 ? -24.258 -8.082 38.531 1.00 41.03 104 GLY A N 1
ATOM 841 C CA . GLY A 1 104 ? -25.130 -8.989 37.758 1.00 41.03 104 GLY A CA 1
ATOM 842 C C . GLY A 1 104 ? -24.438 -10.171 37.052 1.00 41.03 104 GLY A C 1
ATOM 843 O O . GLY A 1 104 ? -23.279 -10.051 36.665 1.00 41.03 104 GLY A O 1
ATOM 844 N N . PRO A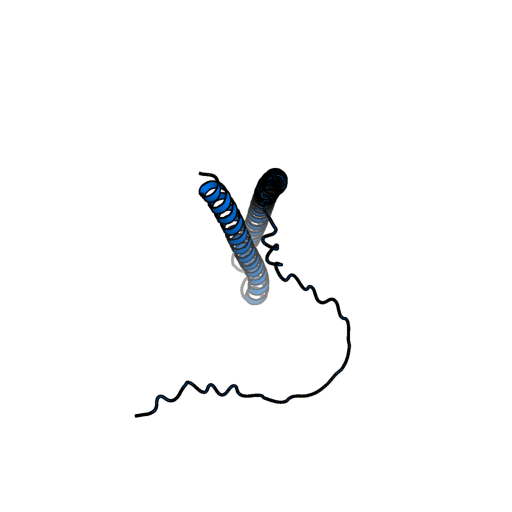 1 105 ? -25.124 -11.328 36.916 1.00 49.16 105 PRO A N 1
ATOM 845 C CA . PRO A 1 105 ? -24.495 -12.610 36.607 1.00 49.16 105 PRO A CA 1
ATOM 846 C C . PRO A 1 105 ? -24.077 -12.742 35.135 1.00 49.16 105 PRO A C 1
ATOM 848 O O . PRO A 1 105 ? -24.784 -12.318 34.223 1.00 49.16 105 PRO A O 1
ATOM 851 N N . GLU A 1 106 ? -22.903 -13.354 34.966 1.00 51.38 106 GLU A N 1
ATOM 852 C CA . GLU A 1 106 ? -22.256 -13.884 33.760 1.00 51.38 106 GLU A CA 1
ATOM 853 C C . GLU A 1 106 ? -23.102 -13.946 32.478 1.00 51.38 106 GLU A C 1
ATOM 855 O O . GLU A 1 106 ? -23.910 -14.848 32.269 1.00 51.38 106 GLU A O 1
ATOM 860 N N . SER A 1 107 ? -22.792 -13.058 31.533 1.00 48.00 107 SER A N 1
ATOM 861 C CA . SER A 1 107 ? -22.846 -13.425 30.117 1.00 48.00 107 SER A CA 1
ATOM 862 C C . SER A 1 107 ? -21.445 -13.869 29.721 1.00 48.00 107 SER A C 1
ATOM 864 O O . SER A 1 107 ? -20.514 -13.061 29.717 1.00 48.00 107 SER A O 1
ATOM 866 N N . LEU A 1 108 ? -21.298 -15.169 29.471 1.00 48.44 108 LEU A N 1
ATOM 867 C CA . LEU A 1 108 ? -20.045 -15.801 29.068 1.00 48.44 108 LEU A CA 1
ATOM 868 C C . LEU A 1 108 ? -19.401 -15.040 27.895 1.00 48.44 108 LEU A C 1
ATOM 870 O O . LEU A 1 108 ? -20.116 -14.582 26.995 1.00 48.44 108 LEU A O 1
ATOM 874 N N . PRO A 1 109 ? -18.065 -14.906 27.865 1.00 49.62 109 PRO A N 1
ATOM 875 C CA . PRO A 1 109 ? -17.390 -14.370 26.698 1.00 49.62 109 PRO A CA 1
ATOM 876 C C . PRO A 1 109 ? -17.628 -15.337 25.535 1.00 49.62 109 PRO A C 1
ATOM 878 O O . PRO A 1 109 ? -17.301 -16.516 25.633 1.00 49.62 109 PRO A O 1
ATOM 881 N N . SER A 1 110 ? -18.209 -14.857 24.433 1.00 48.00 110 SER A N 1
ATOM 882 C CA . SER A 1 110 ? -18.166 -15.603 23.176 1.00 48.00 110 SER A CA 1
ATOM 883 C C . SER A 1 110 ? -16.697 -15.783 22.810 1.00 48.00 110 SER A C 1
ATOM 885 O O . SER A 1 110 ? -16.023 -14.811 22.457 1.00 48.00 110 SER A O 1
ATOM 887 N N . GLU A 1 111 ? -16.194 -17.003 22.977 1.00 39.72 111 GLU A N 1
ATOM 888 C CA . GLU A 1 111 ? -14.849 -17.385 22.582 1.00 39.72 111 GLU A CA 1
ATOM 889 C C . GLU A 1 111 ? -14.689 -17.086 21.093 1.00 39.72 111 GLU A C 1
ATOM 891 O O . GLU A 1 111 ? -15.372 -17.640 20.234 1.00 39.72 111 GLU A O 1
ATOM 896 N N . SER A 1 112 ? -13.808 -16.145 20.774 1.00 47.31 112 SER A N 1
ATOM 897 C CA . SER A 1 112 ? -13.247 -16.056 19.439 1.00 47.31 112 SER A CA 1
ATOM 898 C C . SER A 1 112 ? -12.317 -17.254 19.274 1.00 47.31 112 SER A C 1
ATOM 900 O O . SER A 1 112 ? -11.201 -17.233 19.793 1.00 47.31 112 SER A O 1
ATOM 902 N N . GLU A 1 113 ? -12.809 -18.292 18.596 1.00 46.19 113 GLU A N 1
ATOM 903 C CA . GLU A 1 113 ? -12.057 -19.471 18.171 1.00 46.19 113 GLU A CA 1
ATOM 904 C C . GLU A 1 113 ? -10.838 -19.037 17.348 1.00 46.19 113 GLU A C 1
ATOM 906 O O . GLU A 1 113 ? -10.907 -18.786 16.146 1.00 46.19 113 GLU A O 1
ATOM 911 N N . HIS A 1 114 ? -9.697 -18.927 18.019 1.00 47.44 114 HIS A N 1
ATOM 912 C CA . HIS A 1 114 ? -8.391 -18.902 17.387 1.00 47.44 114 HIS A CA 1
ATOM 913 C C . HIS A 1 114 ? -7.703 -20.218 17.740 1.00 47.44 114 HIS A C 1
ATOM 915 O O 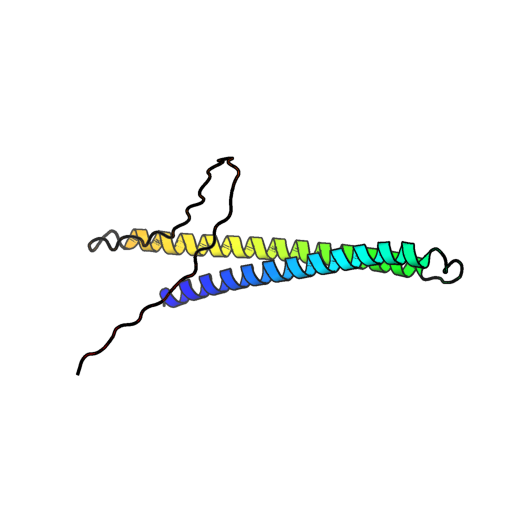. HIS A 1 114 ? -6.764 -20.252 18.529 1.00 47.44 114 HIS A O 1
ATOM 921 N N . ASP A 1 115 ? -8.176 -21.319 17.155 1.00 31.72 115 ASP A N 1
ATOM 922 C CA . ASP A 1 115 ? -7.441 -22.579 17.211 1.00 31.72 115 ASP A CA 1
ATOM 923 C C . ASP A 1 115 ? -6.398 -22.607 16.088 1.00 31.72 115 ASP A C 1
ATOM 925 O O . ASP A 1 115 ? -6.568 -23.145 14.992 1.00 31.72 115 ASP A O 1
ATOM 929 N N . THR A 1 116 ? -5.267 -21.970 16.383 1.00 45.78 116 THR A N 1
ATOM 930 C CA . THR A 1 116 ? -3.963 -22.331 15.828 1.00 45.78 116 THR A CA 1
ATOM 931 C C . THR A 1 116 ? -3.653 -23.775 16.212 1.00 45.78 116 THR A C 1
ATOM 933 O O . THR A 1 116 ? -2.970 -24.036 17.202 1.00 45.78 116 THR A O 1
ATOM 936 N N . ASN A 1 117 ? -4.135 -24.731 15.418 1.00 35.72 117 ASN A N 1
ATOM 937 C CA . ASN A 1 117 ? -3.794 -26.131 15.613 1.00 35.72 117 ASN A CA 1
ATOM 938 C C . ASN A 1 117 ? -2.391 -26.407 15.055 1.00 35.72 117 ASN A C 1
ATOM 940 O O . ASN A 1 117 ? -2.183 -26.829 13.915 1.00 35.72 117 ASN A O 1
ATOM 944 N N . ALA A 1 118 ? -1.406 -26.146 15.909 1.00 47.22 118 ALA A N 1
ATOM 945 C CA . ALA A 1 118 ? -0.098 -26.757 15.846 1.00 47.22 118 ALA A CA 1
ATOM 946 C C . ALA A 1 118 ? -0.250 -28.280 16.001 1.00 47.22 118 ALA A C 1
ATOM 948 O O . ALA A 1 118 ? -0.249 -28.813 17.107 1.00 47.22 118 ALA A O 1
ATOM 949 N N . ARG A 1 119 ? -0.324 -29.016 14.887 1.00 38.75 119 ARG A N 1
ATOM 950 C CA . ARG A 1 119 ? 0.019 -30.442 14.900 1.00 38.75 119 ARG A CA 1
ATOM 951 C C . ARG A 1 119 ? 0.767 -30.841 13.641 1.00 38.75 119 ARG A C 1
ATOM 953 O O . ARG A 1 119 ? 0.193 -31.174 12.611 1.00 38.75 119 ARG A O 1
ATOM 960 N N . ILE A 1 120 ? 2.089 -30.883 13.777 1.00 46.81 120 ILE A N 1
ATOM 961 C CA . ILE A 1 120 ? 2.952 -31.717 12.946 1.00 46.81 120 ILE A CA 1
ATOM 962 C C . ILE A 1 120 ? 2.387 -33.144 13.002 1.00 46.81 120 ILE A C 1
ATOM 964 O O . ILE A 1 120 ? 2.467 -33.808 14.035 1.00 46.81 120 ILE A O 1
ATOM 968 N N . ARG A 1 121 ? 1.822 -33.640 11.900 1.00 40.47 121 ARG A N 1
ATOM 969 C CA . ARG A 1 121 ? 1.638 -35.079 11.694 1.00 40.47 121 ARG A CA 1
ATOM 970 C C . ARG A 1 121 ? 1.771 -35.407 10.212 1.00 40.47 121 ARG A C 1
ATOM 972 O O . ARG A 1 121 ? 0.841 -35.266 9.429 1.00 40.47 121 ARG A O 1
ATOM 979 N N . ARG A 1 122 ? 2.973 -35.856 9.849 1.00 53.31 122 ARG A N 1
ATOM 980 C CA . ARG A 1 122 ? 3.239 -36.612 8.623 1.00 53.31 122 ARG A CA 1
ATOM 981 C C . ARG A 1 122 ? 2.273 -37.799 8.575 1.00 53.31 122 ARG A C 1
ATOM 983 O O . ARG A 1 122 ? 2.350 -38.623 9.476 1.00 53.31 122 ARG A O 1
ATOM 990 N N . THR A 1 123 ? 1.456 -37.909 7.533 1.00 37.59 123 THR A N 1
ATOM 991 C CA . THR A 1 123 ? 1.109 -39.182 6.879 1.00 37.59 123 THR A CA 1
ATOM 992 C C . THR A 1 123 ? 0.503 -38.892 5.510 1.00 37.59 123 THR A C 1
ATOM 994 O O . THR A 1 123 ? -0.442 -38.123 5.375 1.00 37.59 123 THR A O 1
ATOM 997 N N . SER A 1 124 ? 1.098 -39.525 4.510 1.00 46.69 124 SER A N 1
ATOM 998 C CA . SER A 1 124 ? 0.607 -39.748 3.157 1.00 46.69 124 SER A CA 1
ATOM 999 C C . SER A 1 124 ? -0.845 -40.226 3.086 1.00 46.69 124 SER A C 1
ATOM 1001 O O . SER A 1 124 ? -1.251 -41.052 3.899 1.00 46.69 124 SER A O 1
ATOM 1003 N N . GLY A 1 125 ? -1.517 -39.878 1.987 1.00 45.28 125 GLY A N 1
ATOM 1004 C CA . GLY A 1 125 ? -2.317 -40.864 1.262 1.00 45.28 125 GLY A CA 1
ATOM 1005 C C . GLY A 1 125 ? -3.825 -40.631 1.207 1.00 45.28 125 GLY A C 1
ATOM 1006 O O . GLY A 1 125 ? -4.540 -40.902 2.160 1.00 45.28 125 GLY A O 1
ATOM 1007 N N . ASN A 1 126 ? -4.254 -40.337 -0.021 1.00 38.81 126 ASN A N 1
ATOM 1008 C CA . ASN A 1 126 ? -5.449 -40.865 -0.678 1.00 38.81 126 ASN A CA 1
ATOM 1009 C C . ASN A 1 126 ? -6.765 -40.062 -0.604 1.00 38.81 126 ASN A C 1
ATOM 1011 O O . ASN A 1 126 ? -7.481 -40.051 0.389 1.00 38.81 126 ASN A O 1
ATOM 1015 N N . SER A 1 127 ? -7.063 -39.446 -1.754 1.00 48.78 127 SER A N 1
ATOM 1016 C CA . SER A 1 127 ?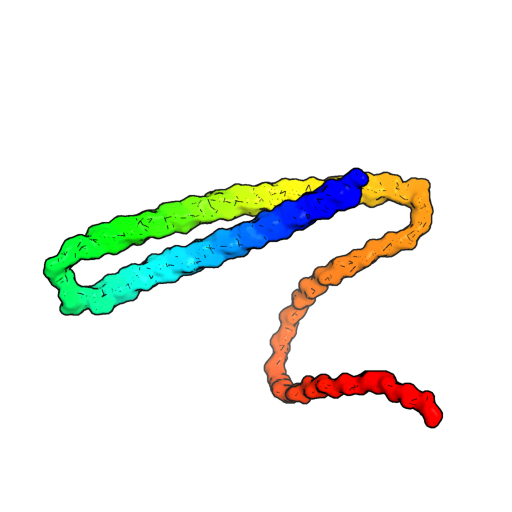 -8.352 -39.390 -2.460 1.00 48.78 127 SER A CA 1
ATOM 1017 C C . SER A 1 127 ? -9.562 -40.049 -1.778 1.00 48.78 127 SER A C 1
ATOM 1019 O O . SER A 1 127 ? -9.537 -41.251 -1.529 1.00 48.78 127 SER A O 1
ATOM 1021 N N . SER A 1 128 ? -10.654 -39.293 -1.613 1.00 39.47 128 SER A N 1
ATOM 1022 C CA . SER A 1 128 ? -11.986 -39.690 -2.101 1.00 39.47 128 SER A CA 1
ATOM 1023 C C . SER A 1 128 ? -13.023 -38.600 -1.810 1.00 39.47 128 SER A C 1
ATOM 1025 O O . SER A 1 128 ? -13.354 -38.313 -0.664 1.00 39.47 128 SER A O 1
ATOM 1027 N N . ASN A 1 129 ? -13.520 -38.016 -2.896 1.00 53.62 129 ASN A N 1
ATOM 1028 C CA . ASN A 1 129 ? -14.794 -37.325 -3.110 1.00 53.62 129 ASN A CA 1
ATOM 1029 C C . ASN A 1 129 ? -15.857 -37.529 -2.014 1.00 53.62 129 ASN A C 1
ATOM 1031 O O . ASN A 1 129 ? -16.213 -38.670 -1.736 1.00 53.62 129 ASN A O 1
ATOM 1035 N N . ASN A 1 130 ? -16.467 -36.445 -1.522 1.00 41.91 130 ASN A N 1
ATOM 1036 C CA . ASN A 1 130 ? -17.816 -36.502 -0.957 1.00 41.91 130 ASN A CA 1
ATOM 1037 C C . ASN A 1 130 ? -18.634 -35.272 -1.373 1.00 41.91 130 ASN A C 1
ATOM 1039 O O . ASN A 1 130 ? -18.288 -34.130 -1.078 1.00 41.91 130 ASN A O 1
ATOM 1043 N N . SER A 1 131 ? -19.697 -35.565 -2.120 1.00 41.31 131 SER A N 1
ATOM 1044 C CA . SER A 1 131 ? -20.709 -34.664 -2.663 1.00 41.31 131 SER A CA 1
ATOM 1045 C C . SER A 1 131 ? -21.748 -34.332 -1.587 1.00 41.31 131 SER A C 1
ATOM 1047 O O . SER A 1 131 ? -22.239 -35.223 -0.896 1.00 41.31 131 SER A O 1
ATOM 1049 N N . THR A 1 132 ? -22.073 -33.051 -1.436 1.00 42.38 132 THR A N 1
ATOM 1050 C CA . THR A 1 132 ? -23.061 -32.538 -0.480 1.00 42.38 132 THR A CA 1
ATOM 1051 C C . THR A 1 132 ? -24.466 -32.619 -1.089 1.00 42.38 132 THR A C 1
ATOM 1053 O O . THR A 1 132 ? -24.716 -31.989 -2.114 1.00 42.38 132 THR A O 1
ATOM 1056 N N . VAL A 1 133 ? -25.398 -33.352 -0.467 1.00 51.25 133 VAL A N 1
ATOM 1057 C CA . VAL A 1 133 ? -26.828 -33.354 -0.839 1.00 51.25 133 VAL A CA 1
ATOM 1058 C C . VAL A 1 133 ? -27.620 -32.598 0.229 1.00 51.25 133 VAL A C 1
ATOM 1060 O O . VAL A 1 133 ? -27.539 -32.923 1.412 1.00 51.25 133 VAL A O 1
ATOM 1063 N N . VAL A 1 134 ? -28.370 -31.577 -0.191 1.00 50.06 134 VAL A N 1
ATOM 1064 C CA . VAL A 1 134 ? -29.250 -30.748 0.649 1.00 50.06 134 VAL A CA 1
ATOM 1065 C C . VAL A 1 134 ? -30.680 -31.275 0.521 1.00 50.06 134 VAL A C 1
ATOM 1067 O O . VAL A 1 134 ? -31.204 -31.329 -0.587 1.00 50.06 134 VAL A O 1
ATOM 1070 N N . PHE A 1 135 ? -31.327 -31.622 1.636 1.00 48.50 135 PHE A N 1
ATOM 1071 C CA . PHE A 1 135 ? -32.769 -31.896 1.684 1.00 48.50 135 PHE A CA 1
ATOM 1072 C C . PHE A 1 135 ? -33.474 -30.809 2.506 1.00 48.50 135 PHE A C 1
ATOM 1074 O O . PHE A 1 135 ? -33.096 -30.546 3.646 1.00 48.50 135 PHE A O 1
ATOM 1081 N N . GLY A 1 136 ? -34.475 -30.159 1.902 1.00 55.00 136 GLY A N 1
ATOM 1082 C CA . GLY A 1 136 ? -35.375 -29.199 2.552 1.00 55.00 136 GLY A CA 1
ATOM 1083 C C . GLY A 1 136 ? -36.661 -29.864 3.074 1.00 55.00 136 GLY A C 1
ATOM 1084 O O . GLY A 1 136 ? -36.950 -31.002 2.699 1.00 55.00 136 GLY A O 1
ATOM 1085 N N . PRO A 1 137 ? -37.431 -29.188 3.947 1.00 61.06 137 PRO A N 1
ATOM 1086 C CA . PRO A 1 137 ? -38.607 -29.767 4.596 1.00 61.06 137 PRO A CA 1
ATOM 1087 C C . PRO A 1 137 ? -39.803 -29.901 3.639 1.00 61.06 137 PRO A C 1
ATOM 1089 O O . PRO A 1 137 ? -40.112 -28.982 2.883 1.00 61.06 137 PRO A O 1
ATOM 1092 N N . VAL A 1 138 ? -40.491 -31.045 3.706 1.00 54.41 138 VAL A N 1
ATOM 1093 C CA . VAL A 1 138 ? -41.720 -31.346 2.953 1.00 54.41 138 VAL A CA 1
ATOM 1094 C C . VAL A 1 138 ? -42.929 -30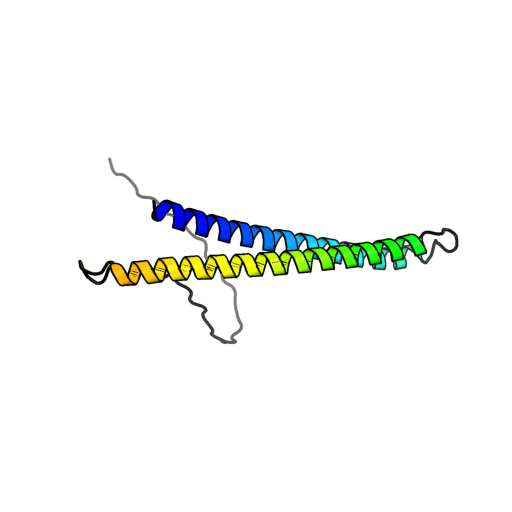.975 3.818 1.00 54.41 138 VAL A C 1
ATOM 1096 O O . VAL A 1 138 ? -43.053 -31.463 4.938 1.00 54.41 138 VAL A O 1
ATOM 1099 N N . THR A 1 139 ? -43.800 -30.095 3.324 1.00 53.50 139 THR A N 1
ATOM 1100 C CA . THR A 1 139 ? -45.102 -29.764 3.935 1.00 53.50 139 THR A CA 1
ATOM 1101 C C . THR A 1 139 ? -46.188 -30.715 3.432 1.00 53.50 139 THR A C 1
ATOM 1103 O O . THR A 1 139 ? -46.276 -30.930 2.224 1.00 53.50 139 THR A O 1
ATOM 1106 N N . ASP A 1 140 ? -47.006 -31.237 4.347 1.00 47.72 140 ASP A N 1
ATOM 1107 C CA . ASP A 1 140 ? -48.109 -32.179 4.095 1.00 47.72 140 ASP A CA 1
ATOM 1108 C C . ASP A 1 140 ? -49.462 -31.440 3.996 1.00 47.72 140 ASP A C 1
ATOM 1110 O O . ASP A 1 140 ? -49.673 -30.462 4.726 1.00 47.72 140 ASP A O 1
ATOM 1114 N N . LEU A 1 141 ? -50.344 -31.889 3.092 1.00 42.34 141 LEU A N 1
ATOM 1115 C CA . LEU A 1 141 ? -51.732 -31.430 2.905 1.00 42.34 141 LEU A CA 1
ATOM 1116 C C . LEU A 1 141 ? -52.682 -32.627 2.998 1.00 42.34 141 LEU A C 1
ATOM 1118 O O . LEU A 1 141 ? -52.448 -33.601 2.249 1.00 42.34 141 LEU A O 1
#

Organism: Papilio machaon (NCBI:txid76193)

Sequence (141 aa):
MYCLYTTLLQSALRAADADSRRMMDRIAKLEEDMRLLRVNESDTSENRITNGNIEDAETERLRLRKEIENIRKAKQSSDEHALKLERLVTQLRSKFTGHQSTNGPESLPSESEHDTNARIRRTSGNSSNNSTVVFGPVTDL

Secondary structure (DSSP, 8-state):
-HHHHHHHHHHHHHHHHHHHHHHHHHHHHHHHHHHHHHHHHHHHTTT-TT-S-HHHHHHHHHHHHHHHHHHHHHHHHHHHHHHHHHHHHHHHHHHHHHHGGGSS-------------------------------PPPPP-

Radius of gyration: 27.52 Å; chains: 1; bounding box: 76×48×72 Å